Protein AF-A0A3D0HKW0-F1 (afdb_monomer_lite)

pLDDT: mean 93.56, std 6.36, range [64.5, 98.62]

Structure (mmCIF, N/CA/C/O backbone):
data_AF-A0A3D0HKW0-F1
#
_entry.id   AF-A0A3D0HKW0-F1
#
loop_
_atom_site.group_PDB
_atom_site.id
_atom_site.type_symbol
_atom_site.label_atom_id
_atom_site.label_alt_id
_atom_site.label_comp_id
_atom_site.label_asym_id
_atom_site.label_entity_id
_atom_site.label_seq_id
_atom_site.pdbx_PDB_ins_code
_atom_site.Cartn_x
_atom_site.Cartn_y
_atom_site.Cartn_z
_atom_site.occupancy
_atom_site.B_iso_or_equiv
_atom_site.auth_seq_id
_atom_site.auth_comp_id
_atom_site.auth_asym_id
_atom_site.auth_atom_id
_atom_site.pdbx_PDB_model_num
ATOM 1 N N . GLU A 1 1 ? -15.708 1.179 4.060 1.00 64.50 1 GLU A N 1
ATOM 2 C CA . GLU A 1 1 ? -14.447 1.945 3.977 1.00 64.50 1 GLU A CA 1
ATOM 3 C C . GLU A 1 1 ? -13.389 1.128 4.685 1.00 64.50 1 GLU A C 1
ATOM 5 O O . GLU A 1 1 ? -13.696 0.695 5.772 1.00 64.50 1 GLU A O 1
ATOM 10 N N . ARG A 1 2 ? -12.335 0.631 4.042 1.00 78.94 2 ARG A N 1
ATOM 11 C CA . ARG A 1 2 ? -11.839 -0.714 4.414 1.00 78.94 2 ARG A CA 1
ATOM 12 C C . ARG A 1 2 ? -11.297 -0.804 5.861 1.00 78.94 2 ARG A C 1
ATOM 14 O O . ARG A 1 2 ? -10.157 -0.463 6.127 1.00 78.94 2 ARG A O 1
ATOM 21 N N . ASP A 1 3 ? -12.115 -1.391 6.739 1.00 92.19 3 ASP A N 1
ATOM 22 C CA . ASP A 1 3 ? -11.794 -1.884 8.085 1.00 92.19 3 ASP A CA 1
ATOM 23 C C . ASP A 1 3 ? -12.433 -3.278 8.294 1.00 92.19 3 ASP A C 1
ATOM 25 O O . ASP A 1 3 ? -13.353 -3.449 9.098 1.00 92.19 3 ASP A O 1
ATOM 29 N N . PRO A 1 4 ? -12.011 -4.306 7.531 1.00 94.06 4 PRO A N 1
ATOM 30 C CA . PRO A 1 4 ? -12.613 -5.643 7.589 1.00 94.06 4 PRO A CA 1
ATOM 31 C C . PRO A 1 4 ? -12.455 -6.323 8.958 1.00 94.06 4 PRO A C 1
ATOM 33 O O . PRO A 1 4 ? -13.129 -7.310 9.235 1.00 94.06 4 PRO A O 1
ATOM 36 N N . LYS A 1 5 ? -11.560 -5.808 9.810 1.00 92.31 5 LYS A N 1
ATOM 37 C CA . LYS A 1 5 ? -11.261 -6.342 11.144 1.00 92.31 5 LYS A CA 1
ATOM 38 C C . LYS A 1 5 ? -11.790 -5.463 12.286 1.00 92.31 5 LYS A C 1
ATOM 40 O O . LYS A 1 5 ? -11.608 -5.819 13.452 1.00 92.31 5 LYS A O 1
ATOM 45 N N . GLY A 1 6 ? -12.437 -4.337 11.985 1.00 92.75 6 GLY A N 1
ATOM 46 C CA . GLY A 1 6 ? -12.964 -3.420 12.996 1.00 92.75 6 GLY A CA 1
ATOM 47 C C . GLY A 1 6 ? -11.887 -2.748 13.862 1.00 92.75 6 GLY A C 1
ATOM 48 O O . GLY A 1 6 ? -12.169 -2.420 15.013 1.00 92.75 6 GLY A O 1
ATOM 49 N N . LEU A 1 7 ? -10.645 -2.623 13.383 1.00 92.50 7 LEU A N 1
ATOM 50 C CA . LEU A 1 7 ? -9.504 -2.144 14.170 1.00 92.50 7 LEU A CA 1
ATOM 51 C C . LEU A 1 7 ? -9.559 -0.637 14.427 1.00 92.50 7 LEU A C 1
ATOM 53 O O . LEU A 1 7 ? -9.243 -0.216 15.537 1.00 92.50 7 LEU A O 1
ATOM 57 N N . TYR A 1 8 ? -10.033 0.168 13.473 1.00 90.56 8 TYR A N 1
ATOM 58 C CA . TYR A 1 8 ? -10.112 1.628 13.645 1.00 90.56 8 TYR A CA 1
ATOM 59 C C . TYR A 1 8 ? -11.091 2.029 14.758 1.00 90.56 8 TYR A C 1
ATOM 61 O O . TYR A 1 8 ? -10.895 3.032 15.455 1.00 90.56 8 TYR A O 1
ATOM 69 N N . LYS A 1 9 ? -12.112 1.194 14.985 1.00 89.12 9 LYS A N 1
ATOM 70 C CA . LYS A 1 9 ? -13.090 1.354 16.069 1.00 89.12 9 LYS A CA 1
ATOM 71 C C . LYS A 1 9 ? -12.528 1.017 17.454 1.00 89.12 9 LYS A C 1
ATOM 73 O O . LYS A 1 9 ? -13.135 1.390 18.454 1.00 89.12 9 LYS A O 1
ATOM 78 N N . LYS A 1 10 ? -11.392 0.320 17.546 1.00 90.12 10 LYS A N 1
ATOM 79 C CA . LYS A 1 10 ? -10.790 -0.077 18.826 1.00 90.12 10 LYS A CA 1
ATOM 80 C C . LYS A 1 10 ? -9.895 1.032 19.395 1.00 90.12 10 LYS A C 1
ATOM 82 O O . LYS A 1 10 ? -9.374 1.889 18.679 1.00 90.12 10 LYS A O 1
ATOM 87 N N . GLN A 1 11 ? -9.718 1.014 20.713 1.00 86.00 11 GLN A N 1
ATOM 88 C CA . GLN A 1 11 ? -8.771 1.859 21.451 1.00 86.00 11 GLN A CA 1
ATOM 89 C C . GLN A 1 11 ? -7.413 1.137 21.510 1.00 86.00 11 GLN A C 1
ATOM 91 O O . GLN A 1 11 ? -7.077 0.512 22.513 1.00 86.00 11 GLN A O 1
ATOM 96 N N . ILE A 1 12 ? -6.679 1.139 20.395 1.00 91.75 12 ILE A N 1
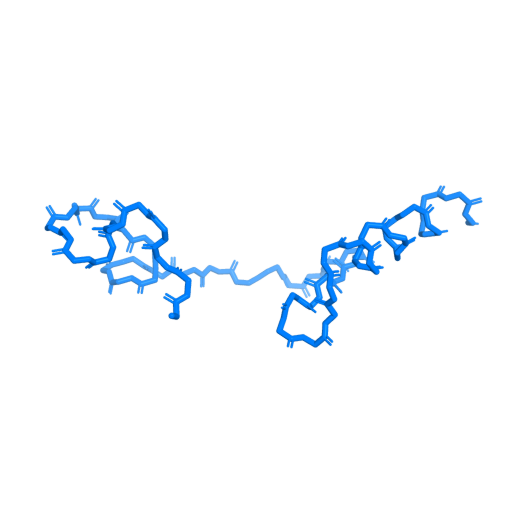ATOM 97 C CA . ILE A 1 12 ? -5.328 0.566 20.294 1.00 91.75 12 ILE A CA 1
ATOM 98 C C . ILE A 1 12 ? -4.334 1.719 20.436 1.00 91.75 12 ILE A C 1
ATOM 100 O O . ILE A 1 12 ? -4.513 2.739 19.780 1.00 91.75 12 ILE A O 1
ATOM 104 N N . LYS A 1 13 ? -3.321 1.565 21.296 1.00 93.25 13 LYS A N 1
ATOM 105 C CA . LYS A 1 13 ? -2.245 2.554 21.449 1.00 93.25 13 LYS A CA 1
ATOM 106 C C . LYS A 1 13 ? -1.262 2.464 20.282 1.00 93.25 13 LYS A C 1
ATOM 108 O O . LYS A 1 13 ? -0.939 1.353 19.864 1.00 93.25 13 LYS A O 1
ATOM 113 N N . ASN A 1 14 ? -0.727 3.605 19.861 1.00 92.38 14 ASN A N 1
ATOM 114 C CA . ASN A 1 14 ? 0.275 3.738 18.804 1.00 92.38 14 ASN A CA 1
ATOM 115 C C . ASN A 1 14 ? -0.199 3.145 17.466 1.00 92.38 14 ASN A C 1
ATOM 117 O O . ASN A 1 14 ? 0.511 2.382 16.809 1.00 92.38 14 ASN A O 1
ATOM 121 N N . PHE A 1 15 ? -1.443 3.439 17.091 1.00 94.25 15 PHE A N 1
ATOM 122 C CA . PHE A 1 15 ? -2.068 2.955 15.873 1.00 94.25 15 PHE A CA 1
ATOM 123 C C . PHE A 1 15 ? -1.847 3.940 14.718 1.00 94.25 15 PHE A C 1
ATOM 125 O O . PHE A 1 15 ? -2.362 5.063 14.693 1.00 94.25 15 PHE A O 1
ATOM 132 N N . THR A 1 16 ? -1.074 3.498 13.728 1.00 91.69 16 THR A N 1
ATOM 133 C CA . THR A 1 16 ? -0.770 4.265 12.517 1.00 91.69 16 THR A CA 1
ATOM 134 C C . THR A 1 16 ? -2.045 4.647 11.759 1.00 91.69 16 THR A C 1
ATOM 136 O O . THR A 1 16 ? -2.910 3.808 11.503 1.00 91.69 16 THR A O 1
ATOM 139 N N . GLY A 1 17 ? -2.173 5.927 11.404 1.00 87.31 17 GLY A N 1
ATOM 140 C CA . GLY A 1 17 ? -3.382 6.485 10.791 1.00 87.31 17 GLY A CA 1
ATOM 141 C C . GLY A 1 17 ? -4.484 6.861 11.791 1.00 87.31 17 GLY A C 1
ATOM 142 O O . GLY A 1 17 ? -5.590 7.190 11.365 1.00 87.31 17 GLY A O 1
ATOM 143 N N . LYS A 1 18 ? -4.207 6.812 13.104 1.00 88.81 18 LYS A N 1
ATOM 144 C CA . LYS A 1 18 ? -5.089 7.312 14.172 1.00 88.81 18 LYS A CA 1
ATOM 145 C C . LYS A 1 18 ? -4.340 8.216 15.153 1.00 88.81 18 LYS A C 1
ATOM 147 O O . LYS A 1 18 ? -4.518 9.425 15.109 1.00 88.81 18 LYS A O 1
ATOM 152 N N . ASP A 1 19 ? -3.528 7.634 16.033 1.00 89.81 19 ASP A N 1
ATOM 153 C CA . ASP A 1 19 ? -2.729 8.325 17.059 1.00 89.81 19 ASP A CA 1
ATOM 154 C C . ASP A 1 19 ? -1.221 8.263 16.771 1.00 89.81 19 ASP A C 1
ATOM 156 O O . ASP A 1 19 ? -0.414 8.830 17.502 1.00 89.81 19 ASP A O 1
ATOM 160 N N . SER A 1 20 ? -0.829 7.600 15.684 1.00 93.62 20 SER A N 1
ATOM 161 C CA . SER A 1 20 ? 0.527 7.643 15.137 1.00 93.62 20 SER A CA 1
ATOM 162 C C . SER A 1 20 ? 0.508 8.005 13.655 1.00 93.62 20 SER A C 1
ATOM 164 O O . SER A 1 20 ? -0.385 7.586 12.91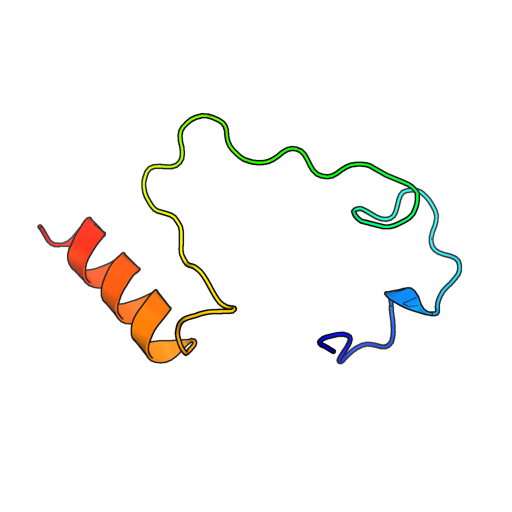1 1.00 93.62 20 SER A O 1
ATOM 166 N N . SER A 1 21 ? 1.503 8.777 13.221 1.00 92.75 21 SER A N 1
ATOM 167 C CA . SER A 1 21 ? 1.670 9.173 11.821 1.00 92.75 21 SER A CA 1
ATOM 168 C C . SER A 1 21 ? 2.123 7.996 10.955 1.00 92.75 21 SER A C 1
ATOM 170 O O . SER A 1 21 ? 2.814 7.093 11.426 1.00 92.75 21 SER A O 1
ATOM 172 N N . TYR A 1 22 ? 1.729 8.014 9.683 1.00 94.06 22 TYR A N 1
ATOM 173 C CA . TYR A 1 22 ? 2.350 7.207 8.636 1.00 94.06 22 TYR A CA 1
ATOM 174 C C . TYR A 1 22 ? 3.311 8.100 7.855 1.00 94.06 22 TYR A C 1
ATOM 176 O O . TYR A 1 22 ? 2.942 9.219 7.500 1.00 94.06 22 TYR A O 1
ATOM 184 N N . GLU A 1 23 ? 4.517 7.615 7.594 1.00 94.50 23 GLU A N 1
ATOM 185 C CA . GLU A 1 23 ? 5.495 8.311 6.762 1.00 94.50 23 GLU A CA 1
ATOM 186 C C . GLU A 1 23 ? 5.501 7.655 5.384 1.00 94.50 23 GLU A C 1
ATOM 188 O O . GLU A 1 23 ? 5.881 6.492 5.235 1.00 94.50 23 GLU A O 1
ATOM 193 N N . GLU A 1 24 ? 5.011 8.385 4.384 1.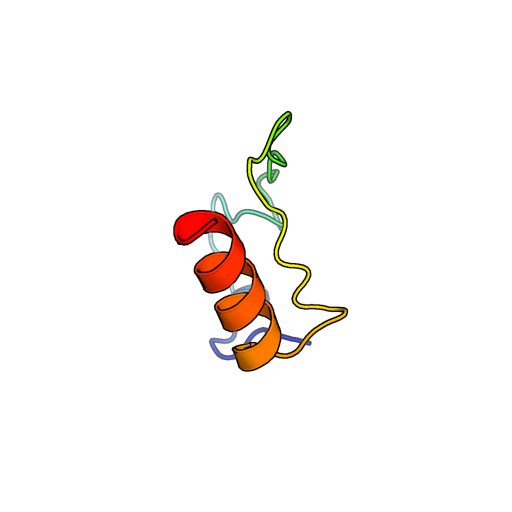00 95.00 24 GLU A N 1
ATOM 194 C CA . GLU A 1 24 ? 5.007 7.902 3.006 1.00 95.00 24 GLU A CA 1
ATOM 195 C C . GLU A 1 24 ? 6.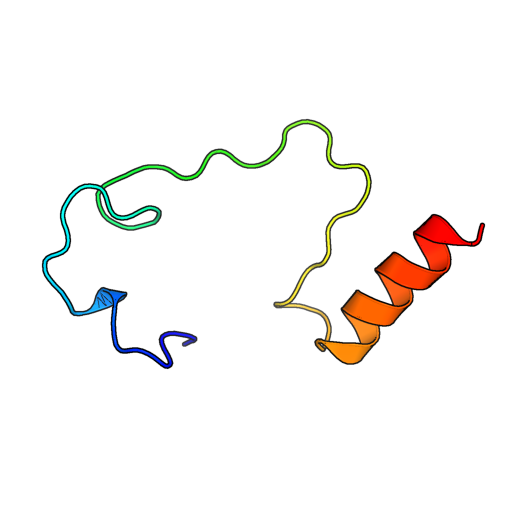448 7.728 2.492 1.00 95.00 24 GLU A C 1
ATOM 197 O O . GLU A 1 24 ? 7.319 8.545 2.815 1.00 95.00 24 GLU A O 1
ATOM 202 N N . PRO A 1 25 ? 6.730 6.691 1.680 1.00 96.50 25 PRO A N 1
ATOM 203 C CA . PRO A 1 25 ? 8.048 6.523 1.082 1.00 96.50 25 PRO A CA 1
ATOM 204 C C . PRO A 1 25 ? 8.416 7.735 0.217 1.00 96.50 25 PRO A C 1
ATOM 206 O O . PRO A 1 25 ? 7.648 8.134 -0.655 1.00 96.50 25 PRO A O 1
ATOM 209 N N . VAL A 1 26 ? 9.611 8.294 0.421 1.00 97.44 26 VAL A N 1
ATOM 210 C CA . VAL A 1 26 ? 10.080 9.479 -0.326 1.00 97.44 26 VAL A CA 1
ATOM 211 C C . VAL A 1 26 ? 10.427 9.144 -1.780 1.00 97.44 26 VAL A C 1
ATOM 213 O O . VAL A 1 26 ? 10.189 9.951 -2.675 1.00 97.44 26 VAL A O 1
ATOM 216 N N . ALA A 1 27 ? 10.984 7.957 -2.024 1.00 97.38 27 ALA A N 1
ATOM 217 C CA . ALA A 1 27 ? 11.388 7.500 -3.352 1.00 97.38 27 ALA A CA 1
ATOM 218 C C . ALA A 1 27 ? 11.043 6.012 -3.540 1.00 97.38 27 ALA A C 1
ATOM 220 O O . ALA A 1 27 ? 11.940 5.173 -3.514 1.00 97.38 27 ALA A O 1
ATOM 221 N N . PRO A 1 28 ? 9.750 5.663 -3.665 1.00 96.75 28 PRO A N 1
ATOM 222 C CA . PRO A 1 28 ? 9.349 4.291 -3.933 1.00 96.75 28 PRO A CA 1
ATOM 223 C C . PRO A 1 28 ? 9.689 3.902 -5.374 1.00 96.75 28 PRO A C 1
ATOM 225 O O . PRO A 1 28 ? 9.478 4.677 -6.306 1.00 96.75 28 PRO A O 1
ATOM 228 N N . GLU A 1 29 ? 10.140 2.669 -5.563 1.00 97.06 29 GLU A N 1
ATOM 229 C CA . GLU A 1 29 ? 10.388 2.071 -6.875 1.00 97.06 29 GLU A CA 1
ATOM 230 C C . GLU A 1 29 ? 9.102 1.955 -7.710 1.00 97.06 29 GLU A C 1
ATOM 232 O O . GLU A 1 29 ? 9.119 2.132 -8.929 1.00 97.06 29 GLU A O 1
ATOM 237 N N . LEU A 1 30 ? 7.975 1.683 -7.042 1.00 96.62 30 LEU A N 1
ATOM 238 C CA . LEU A 1 30 ? 6.647 1.575 -7.640 1.00 96.62 30 LEU A CA 1
ATOM 239 C C . LEU A 1 30 ? 5.557 1.918 -6.610 1.00 96.62 30 LEU A C 1
ATOM 241 O O . LEU A 1 30 ? 5.616 1.482 -5.461 1.00 96.62 30 LEU A O 1
ATOM 245 N N . ILE A 1 31 ? 4.517 2.645 -7.033 1.00 97.38 31 ILE A N 1
ATOM 246 C CA . ILE A 1 31 ? 3.332 2.946 -6.211 1.00 97.38 31 ILE A CA 1
ATOM 247 C C . ILE A 1 31 ? 2.125 2.165 -6.741 1.00 97.38 31 ILE A C 1
ATOM 249 O O . ILE A 1 31 ? 1.623 2.443 -7.829 1.00 97.38 31 ILE A O 1
ATOM 253 N N . ALA A 1 32 ? 1.608 1.227 -5.944 1.00 97.50 32 ALA A N 1
ATOM 254 C CA . ALA A 1 32 ? 0.381 0.490 -6.249 1.00 97.50 32 ALA A CA 1
ATOM 255 C C . ALA A 1 32 ? -0.861 1.199 -5.664 1.00 97.50 32 ALA A C 1
ATOM 257 O O . ALA A 1 32 ? -1.245 0.964 -4.515 1.00 97.50 32 ALA A O 1
ATOM 258 N N . ASP A 1 33 ? -1.508 2.066 -6.450 1.00 97.25 33 ASP A N 1
ATOM 259 C CA . ASP A 1 33 ? -2.700 2.814 -6.015 1.00 97.25 33 ASP A CA 1
ATOM 260 C C . ASP A 1 33 ? -3.968 1.939 -5.983 1.00 97.25 33 ASP A C 1
ATOM 262 O O . ASP A 1 33 ? -4.705 1.795 -6.963 1.00 97.25 33 ASP A O 1
ATOM 266 N N . THR A 1 34 ? -4.249 1.386 -4.803 1.00 96.31 34 THR A N 1
ATOM 267 C CA . THR A 1 34 ? -5.414 0.523 -4.536 1.00 96.31 34 THR A CA 1
ATOM 268 C C . THR A 1 34 ? -6.763 1.250 -4.504 1.00 96.31 34 THR A C 1
ATOM 270 O O . THR A 1 34 ? -7.801 0.592 -4.404 1.00 96.31 34 THR A O 1
ATOM 273 N N . LYS A 1 35 ? -6.788 2.591 -4.572 1.00 95.69 35 LYS A N 1
ATOM 274 C CA . LYS A 1 35 ? -8.035 3.352 -4.761 1.00 95.69 35 LYS A CA 1
ATOM 275 C C . LYS A 1 35 ? -8.411 3.437 -6.237 1.00 95.69 35 LYS A C 1
ATOM 277 O O . LYS A 1 35 ? -9.596 3.540 -6.547 1.00 95.69 35 LYS A O 1
ATOM 282 N N . LYS A 1 36 ? -7.414 3.403 -7.125 1.00 97.44 36 LYS A N 1
ATOM 283 C CA . LYS A 1 36 ? -7.588 3.529 -8.575 1.00 97.44 36 LYS A CA 1
ATOM 284 C C . LYS A 1 36 ? -7.697 2.183 -9.288 1.00 97.44 36 LYS A C 1
ATOM 286 O O . LYS A 1 36 ? -8.468 2.073 -10.236 1.00 97.44 36 LYS A O 1
ATOM 291 N N . TYR A 1 37 ? -6.946 1.182 -8.839 1.00 97.88 37 TYR A N 1
ATOM 292 C CA . TYR A 1 37 ? -6.861 -0.123 -9.492 1.00 97.88 37 TYR A CA 1
ATOM 293 C C . TYR A 1 37 ? -7.334 -1.254 -8.578 1.00 97.88 37 TYR A C 1
ATOM 295 O O . TYR A 1 37 ? -7.282 -1.172 -7.348 1.00 97.88 37 TYR A O 1
ATOM 303 N N . THR A 1 38 ? -7.776 -2.350 -9.186 1.00 98.19 38 THR A N 1
ATOM 304 C CA . THR A 1 38 ? -8.063 -3.599 -8.479 1.00 98.19 38 THR A CA 1
ATOM 305 C C . THR A 1 38 ? -6.777 -4.276 -8.002 1.00 98.19 38 THR A C 1
ATOM 307 O O . THR A 1 38 ? -5.681 -4.020 -8.498 1.00 98.19 38 THR A O 1
ATOM 310 N N . ALA A 1 39 ? -6.907 -5.215 -7.060 1.00 97.62 39 ALA A N 1
ATOM 311 C CA . ALA A 1 39 ? -5.765 -5.987 -6.571 1.00 97.62 39 ALA A CA 1
ATOM 312 C C . ALA A 1 39 ? -5.028 -6.744 -7.696 1.00 97.62 39 ALA A C 1
ATOM 314 O O . ALA A 1 39 ? -3.801 -6.801 -7.682 1.00 97.62 39 ALA A O 1
ATOM 315 N N . ALA A 1 40 ? -5.759 -7.286 -8.680 1.00 98.50 40 ALA A N 1
ATOM 316 C CA . ALA A 1 40 ? -5.169 -7.999 -9.813 1.00 98.50 40 ALA A CA 1
ATOM 317 C C . ALA A 1 40 ? -4.375 -7.060 -10.739 1.00 98.50 40 ALA A C 1
ATOM 319 O O . ALA A 1 40 ? -3.287 -7.411 -11.186 1.00 98.50 40 ALA A O 1
ATOM 320 N N . GLU A 1 41 ? -4.881 -5.850 -10.984 1.00 98.62 41 GLU A N 1
ATOM 321 C CA . GLU A 1 41 ? -4.189 -4.840 -11.792 1.00 98.62 41 GLU A CA 1
ATOM 322 C C . GLU A 1 41 ? -2.939 -4.299 -11.090 1.00 98.62 41 GLU A C 1
ATOM 324 O O . GLU A 1 41 ? -1.896 -4.177 -11.728 1.00 98.62 41 GLU A O 1
ATOM 329 N N . CYS A 1 42 ? -3.002 -4.037 -9.778 1.00 98.56 42 CYS A N 1
ATOM 330 C CA . CYS A 1 42 ? -1.817 -3.683 -8.991 1.00 98.56 42 CYS A CA 1
ATOM 331 C C . CYS A 1 42 ? -0.764 -4.800 -9.024 1.00 98.56 42 CYS A C 1
ATOM 333 O O . CYS A 1 42 ? 0.415 -4.528 -9.227 1.00 98.56 42 CYS A O 1
ATOM 335 N N . ALA A 1 43 ? -1.179 -6.062 -8.866 1.00 98.25 43 ALA A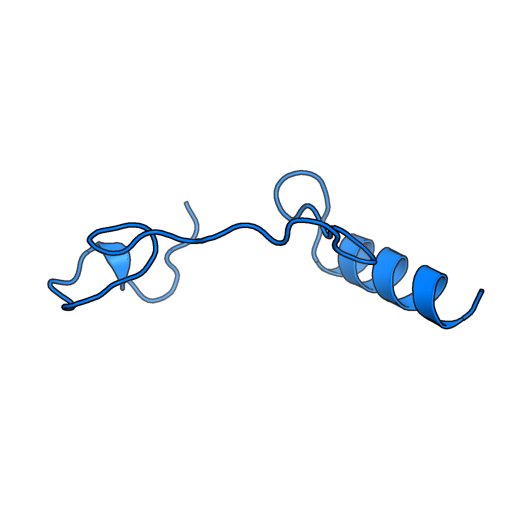 N 1
ATOM 336 C CA . ALA A 1 43 ? -0.268 -7.202 -8.944 1.00 98.25 43 ALA A CA 1
ATOM 337 C C . ALA A 1 43 ? 0.391 -7.315 -10.326 1.00 98.25 43 ALA A C 1
ATOM 339 O O . ALA A 1 43 ? 1.588 -7.580 -10.410 1.00 98.25 43 ALA A O 1
ATOM 340 N N . LYS A 1 44 ? -0.363 -7.055 -11.404 1.00 98.19 44 LYS A N 1
ATOM 341 C CA . LYS A 1 44 ? 0.188 -7.013 -12.761 1.00 98.19 44 LYS A CA 1
ATOM 342 C C . LYS A 1 44 ? 1.237 -5.906 -12.913 1.00 98.19 44 LYS A C 1
ATOM 344 O O . LYS A 1 44 ? 2.297 -6.180 -13.456 1.00 98.19 44 LYS A O 1
ATOM 349 N N . GLN A 1 45 ? 0.978 -4.699 -12.402 1.00 97.94 45 GLN A N 1
ATOM 350 C CA . GLN A 1 45 ? 1.953 -3.596 -12.440 1.00 97.94 45 GLN A CA 1
ATOM 351 C C . GLN A 1 45 ? 3.264 -3.969 -11.738 1.00 97.94 45 GLN A C 1
ATOM 353 O O . GLN A 1 45 ? 4.339 -3.706 -12.267 1.00 97.94 45 GLN A O 1
ATOM 358 N N . ILE A 1 46 ? 3.176 -4.626 -10.575 1.00 97.88 46 ILE A N 1
ATOM 359 C CA . ILE A 1 46 ? 4.351 -5.112 -9.837 1.00 97.88 46 ILE A CA 1
ATOM 360 C C . ILE A 1 46 ? 5.099 -6.177 -10.646 1.00 97.88 46 ILE A C 1
ATOM 362 O O . ILE A 1 46 ? 6.321 -6.131 -10.738 1.00 97.88 46 ILE A O 1
ATOM 366 N N . PHE A 1 47 ? 4.378 -7.129 -11.241 1.00 98.00 47 PHE A N 1
ATOM 367 C CA . PHE A 1 47 ? 4.985 -8.173 -12.065 1.00 98.00 47 PHE A CA 1
ATOM 368 C C . PHE A 1 47 ? 5.710 -7.592 -13.285 1.00 98.00 47 PHE A C 1
ATOM 370 O O . PHE A 1 47 ? 6.863 -7.939 -13.528 1.00 98.00 47 PHE A O 1
ATOM 377 N N . ASP A 1 48 ? 5.055 -6.688 -14.018 1.00 97.44 48 ASP A N 1
ATOM 378 C CA . ASP A 1 48 ? 5.635 -6.031 -15.190 1.00 97.44 48 ASP A CA 1
ATOM 379 C C . ASP A 1 48 ? 6.897 -5.236 -14.805 1.00 97.44 48 ASP A C 1
ATOM 381 O O . ASP A 1 48 ? 7.881 -5.289 -15.533 1.00 97.44 48 ASP A O 1
ATOM 385 N N . TYR A 1 49 ? 6.899 -4.565 -13.645 1.00 97.31 49 TYR A N 1
ATOM 386 C CA . TYR A 1 49 ? 8.057 -3.821 -13.132 1.00 97.31 49 TYR A CA 1
ATOM 387 C C . TYR A 1 49 ? 9.269 -4.710 -12.803 1.00 97.31 49 TYR A C 1
ATOM 389 O O . TYR A 1 49 ? 10.400 -4.262 -12.923 1.00 97.31 49 TYR A O 1
ATOM 397 N N . IL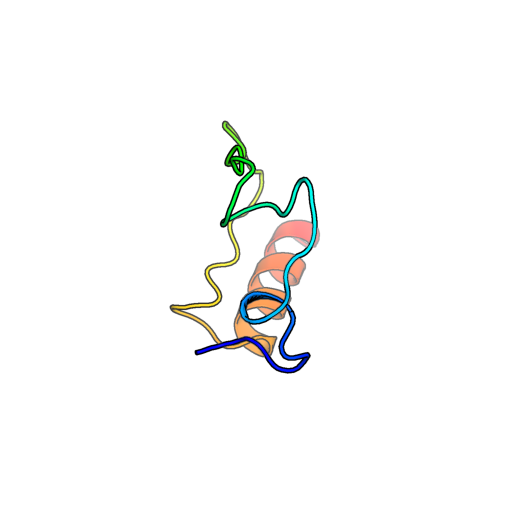E A 1 50 ? 9.054 -5.956 -12.364 1.00 97.19 50 ILE A N 1
ATOM 398 C CA . ILE A 1 50 ? 10.147 -6.880 -12.001 1.00 97.19 50 ILE A CA 1
ATOM 399 C C . ILE A 1 50 ? 10.738 -7.577 -13.236 1.00 97.19 50 ILE A C 1
ATOM 401 O O . ILE A 1 50 ? 11.910 -7.950 -13.237 1.00 97.19 50 ILE A O 1
ATOM 405 N N . MET A 1 51 ? 9.914 -7.820 -14.256 1.00 95.31 51 MET A N 1
ATOM 406 C CA . MET A 1 51 ? 10.280 -8.628 -15.425 1.00 95.31 51 MET A CA 1
ATOM 407 C C . MET A 1 51 ? 10.798 -7.803 -16.614 1.00 95.31 51 MET A C 1
ATOM 409 O O . MET A 1 51 ? 11.238 -8.400 -17.599 1.00 95.31 51 MET A O 1
ATOM 413 N N . MET A 1 52 ? 10.720 -6.470 -16.544 1.00 72.69 52 MET A N 1
ATOM 414 C CA . MET A 1 52 ? 11.257 -5.519 -17.529 1.00 72.69 52 MET A CA 1
ATOM 415 C C . MET A 1 52 ? 12.434 -4.747 -16.945 1.00 72.69 52 MET A C 1
ATOM 417 O O . MET A 1 52 ? 13.383 -4.495 -17.720 1.00 72.69 52 MET A O 1
#

Secondary structure (DSSP, 8-state):
---TT--TTS--TT-BTTTB-----SS-S----TTTS-HHHHHHHHHHHHH-

Foldseek 3Di:
DDPPPCPVVDPDPCDDPHNHDDDDDPDDLDDQPVVVDPPVVSVVVVVVSVVD

Radius of gyration: 14.91 Å; chains: 1; bounding box: 26×18×39 Å

Sequence (52 aa):
ERDPKGLYKKQIKNFTGKDSSYEEPVAPELIADTKKYTAAECAKQIFDYIMM